Protein AF-A0A947BCZ1-F1 (afdb_monomer)

Structure (mmCIF, N/CA/C/O backbone):
data_AF-A0A947BCZ1-F1
#
_entry.id   AF-A0A947BCZ1-F1
#
loop_
_atom_site.group_PDB
_atom_site.id
_atom_site.type_symbol
_atom_site.label_atom_id
_atom_site.label_alt_id
_atom_site.label_comp_id
_atom_site.label_asym_id
_atom_site.label_entity_id
_atom_site.label_seq_id
_atom_site.pdbx_PDB_ins_code
_atom_site.Cartn_x
_atom_site.Cartn_y
_atom_site.Cartn_z
_atom_site.occupancy
_atom_site.B_iso_or_equiv
_atom_site.auth_seq_id
_atom_site.auth_comp_id
_atom_site.auth_asym_id
_atom_site.auth_atom_id
_atom_site.pdbx_PDB_model_num
ATOM 1 N N . MET A 1 1 ? -3.509 1.321 41.616 1.00 44.94 1 MET A N 1
ATOM 2 C CA . MET A 1 1 ? -4.183 0.744 40.435 1.00 44.94 1 MET A CA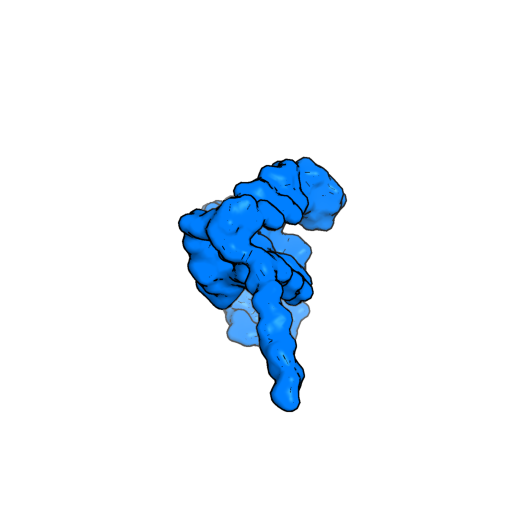 1
ATOM 3 C C . MET A 1 1 ? -4.415 1.873 39.448 1.00 44.94 1 MET A C 1
ATOM 5 O O . MET A 1 1 ? -5.258 2.720 39.705 1.00 44.94 1 MET A O 1
ATOM 9 N N . THR A 1 2 ? -3.613 1.970 38.391 1.00 52.44 2 THR A N 1
ATOM 10 C CA . THR A 1 2 ? -3.876 2.901 37.288 1.00 52.44 2 THR A CA 1
ATOM 11 C C . THR A 1 2 ? -5.084 2.369 36.523 1.00 52.44 2 THR A C 1
ATOM 13 O O . THR A 1 2 ? -5.023 1.290 35.940 1.00 52.44 2 THR A O 1
ATOM 16 N N . GLY A 1 3 ? -6.216 3.068 36.603 1.00 59.78 3 GLY A N 1
ATOM 17 C CA . GLY A 1 3 ? -7.387 2.732 35.798 1.00 59.78 3 GLY A CA 1
ATOM 18 C C . GLY A 1 3 ? -7.007 2.832 34.325 1.00 59.78 3 GLY A C 1
ATOM 19 O O . GLY A 1 3 ? -6.559 3.888 33.884 1.00 59.78 3 GLY A O 1
ATOM 20 N N . LEU A 1 4 ? -7.123 1.730 33.586 1.00 69.44 4 LEU A N 1
ATOM 21 C CA . LEU A 1 4 ? -6.911 1.736 32.143 1.00 69.44 4 LEU A CA 1
ATOM 22 C C . LEU A 1 4 ? -7.946 2.671 31.515 1.00 69.44 4 LEU A C 1
ATOM 24 O O . LEU A 1 4 ? -9.150 2.421 31.580 1.00 69.44 4 LEU A O 1
ATOM 28 N N . THR A 1 5 ? -7.477 3.772 30.939 1.00 81.12 5 THR A N 1
ATOM 29 C CA . THR A 1 5 ? -8.309 4.693 30.171 1.00 81.12 5 THR A CA 1
ATOM 30 C C . THR A 1 5 ? -8.820 3.967 28.932 1.00 81.12 5 THR A C 1
ATOM 32 O O . THR A 1 5 ? -8.036 3.407 28.166 1.00 81.12 5 THR A O 1
ATOM 35 N N . HIS A 1 6 ? -10.136 3.970 28.726 1.00 88.75 6 HIS A N 1
ATOM 36 C CA . HIS A 1 6 ? -10.744 3.344 27.558 1.00 88.75 6 HIS A CA 1
ATOM 37 C C . HIS A 1 6 ? -10.295 4.043 26.268 1.00 88.75 6 HIS A C 1
ATOM 39 O O . HIS A 1 6 ? -10.547 5.237 26.068 1.00 88.75 6 HIS A O 1
ATOM 45 N N . LEU A 1 7 ? -9.637 3.297 25.383 1.00 91.75 7 LEU A N 1
ATOM 46 C CA . LEU A 1 7 ? -9.163 3.805 24.104 1.00 91.75 7 LEU A CA 1
ATOM 47 C C . LEU A 1 7 ? -10.286 3.716 23.072 1.00 91.75 7 LEU A C 1
ATOM 49 O O . LEU A 1 7 ? -10.528 2.656 22.516 1.00 91.75 7 LEU A O 1
ATOM 53 N N . SER A 1 8 ? -10.958 4.836 22.800 1.00 94.94 8 SER A N 1
ATOM 54 C CA . SER A 1 8 ? -12.083 4.838 21.847 1.00 94.94 8 SER A CA 1
ATOM 55 C C . SER A 1 8 ? -11.684 4.966 20.376 1.00 94.94 8 SER A C 1
ATOM 57 O O . SER A 1 8 ? -12.462 4.673 19.466 1.00 94.94 8 SER A O 1
ATOM 59 N N . ARG A 1 9 ? -10.464 5.447 20.133 1.00 96.00 9 ARG A N 1
ATOM 60 C CA . ARG A 1 9 ? -9.853 5.544 18.811 1.00 96.00 9 ARG A CA 1
ATOM 61 C C . ARG A 1 9 ? -8.341 5.600 18.952 1.00 96.00 9 ARG A C 1
ATOM 63 O O . ARG A 1 9 ? -7.838 6.405 19.733 1.00 96.00 9 ARG A O 1
ATOM 70 N N . ALA A 1 10 ? -7.635 4.842 18.126 1.00 96.69 10 ALA A N 1
ATOM 71 C CA . ALA A 1 10 ? -6.206 5.009 17.905 1.00 96.69 10 ALA A CA 1
ATOM 72 C C . ALA A 1 10 ? -5.832 4.658 16.470 1.00 96.69 10 ALA A C 1
ATOM 74 O O . ALA A 1 10 ? -6.468 3.818 15.843 1.00 96.69 10 ALA A O 1
ATOM 75 N N . ALA A 1 11 ? -4.784 5.304 15.974 1.00 96.69 11 ALA A N 1
ATOM 76 C CA . ALA A 1 11 ? -4.147 4.950 14.721 1.00 96.69 11 ALA A CA 1
ATOM 77 C C . ALA A 1 11 ? -2.633 4.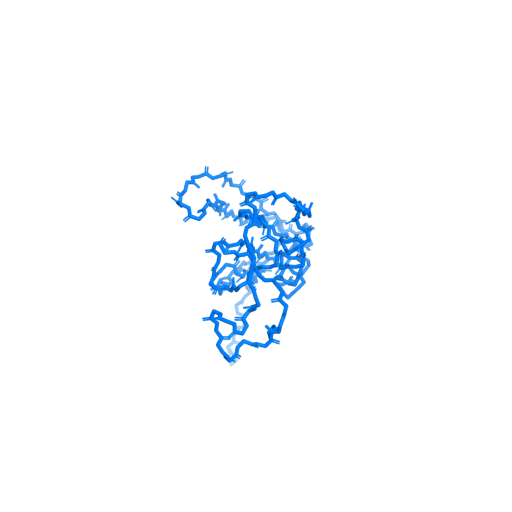995 14.926 1.00 96.69 11 ALA A C 1
ATOM 79 O O . ALA A 1 11 ? -2.121 5.941 15.526 1.00 96.69 11 ALA A O 1
ATOM 80 N N . VAL A 1 12 ? -1.933 3.982 14.432 1.00 97.06 12 VAL A N 1
ATOM 81 C CA . VAL A 1 12 ? -0.470 3.927 14.416 1.00 97.06 12 VAL A CA 1
ATOM 82 C C . VAL A 1 12 ? -0.053 3.827 12.964 1.00 97.06 12 VAL A C 1
ATOM 84 O O . VAL A 1 12 ? -0.461 2.883 12.302 1.00 97.06 12 VAL A O 1
ATOM 87 N N . ASN A 1 13 ? 0.714 4.800 12.473 1.00 94.75 13 ASN A N 1
ATOM 88 C CA . ASN A 1 13 ? 1.201 4.838 11.096 1.00 94.75 13 ASN A CA 1
ATOM 89 C C . ASN A 1 13 ? 2.697 4.513 11.067 1.00 94.75 13 ASN A C 1
ATOM 91 O O . ASN A 1 13 ? 3.499 5.248 11.645 1.00 94.75 13 ASN A O 1
ATOM 95 N N . ASN A 1 14 ? 3.049 3.439 10.370 1.00 92.56 14 ASN A N 1
ATOM 96 C CA . ASN A 1 14 ? 4.409 3.043 10.058 1.00 92.56 14 ASN A CA 1
ATOM 97 C C . ASN A 1 14 ? 4.665 3.210 8.553 1.00 92.56 14 ASN A C 1
ATOM 99 O O . ASN A 1 14 ? 4.583 2.258 7.790 1.00 92.56 14 ASN A O 1
ATOM 103 N N . GLY A 1 15 ? 4.938 4.438 8.110 1.00 85.81 15 GLY A N 1
ATOM 104 C CA . GLY A 1 15 ? 5.377 4.692 6.732 1.00 85.81 15 GLY A CA 1
ATOM 105 C C . GLY A 1 15 ? 4.347 4.402 5.632 1.00 85.81 15 GLY A C 1
ATOM 106 O O . GLY A 1 15 ? 4.747 4.246 4.485 1.00 85.81 15 GLY A O 1
ATOM 107 N N . GLY A 1 16 ? 3.051 4.362 5.954 1.00 83.81 16 GLY A N 1
ATOM 108 C CA . GLY A 1 16 ? 1.982 3.998 5.013 1.00 83.81 16 GLY A CA 1
ATOM 109 C C . GLY A 1 16 ? 1.141 2.813 5.483 1.00 83.81 16 GLY A C 1
ATOM 110 O O . GLY A 1 16 ? -0.024 2.715 5.092 1.00 83.81 16 GLY A O 1
ATOM 111 N N . ASP A 1 17 ? 1.684 2.001 6.393 1.00 93.81 17 ASP A N 1
ATOM 112 C CA . ASP A 1 17 ? 0.976 0.898 7.039 1.00 93.81 17 ASP A CA 1
ATOM 113 C C . ASP A 1 17 ? 0.365 1.380 8.350 1.00 93.81 17 ASP A C 1
ATOM 115 O O . ASP A 1 17 ? 1.051 1.809 9.279 1.00 93.81 17 ASP A O 1
ATOM 119 N N . ILE A 1 18 ? -0.957 1.351 8.421 1.00 97.31 18 ILE A N 1
ATOM 120 C CA . ILE A 1 18 ? -1.741 1.928 9.501 1.00 97.31 18 ILE A CA 1
ATOM 121 C C . ILE A 1 18 ? -2.490 0.817 10.226 1.00 97.31 18 ILE A C 1
ATOM 123 O O . ILE A 1 18 ? -3.390 0.194 9.666 1.00 97.31 18 ILE A O 1
ATOM 127 N N . ALA A 1 19 ? -2.178 0.623 11.506 1.00 98.12 19 ALA A N 1
ATOM 128 C CA . ALA A 1 19 ? -3.041 -0.117 12.421 1.00 98.12 19 ALA A CA 1
ATOM 129 C C . ALA A 1 19 ? -4.115 0.821 12.977 1.00 98.12 19 ALA A C 1
ATOM 131 O O . ALA A 1 19 ? -3.802 1.928 13.425 1.00 98.12 19 ALA A O 1
ATOM 132 N N . LEU A 1 20 ? -5.374 0.384 12.953 1.00 97.81 20 LEU A N 1
ATOM 133 C CA . LEU A 1 20 ? -6.530 1.204 13.301 1.00 97.81 20 LEU A CA 1
ATOM 134 C C . LEU A 1 20 ? -7.382 0.524 14.375 1.00 97.81 20 LEU A C 1
ATOM 136 O O . LEU A 1 20 ? -7.844 -0.599 14.203 1.00 97.81 20 LEU A O 1
ATOM 140 N N . HIS A 1 21 ? -7.639 1.245 15.463 1.00 97.25 21 HIS A N 1
ATOM 141 C CA . HIS A 1 21 ? -8.640 0.896 16.468 1.00 97.25 21 HIS A CA 1
ATOM 142 C C . HIS A 1 21 ? -9.745 1.951 16.456 1.00 97.25 21 HIS A C 1
ATOM 144 O O . HIS A 1 21 ? -9.468 3.143 16.625 1.00 97.25 21 HIS A O 1
ATOM 150 N N . LEU A 1 22 ? -10.993 1.526 16.257 1.00 97.38 22 LEU A N 1
ATOM 151 C CA . LEU A 1 22 ? -12.174 2.388 16.255 1.00 97.38 22 LEU A CA 1
ATOM 152 C C . LEU A 1 22 ? -13.342 1.700 16.954 1.00 97.38 22 LEU A C 1
ATOM 154 O O . LEU A 1 22 ? -13.871 0.710 16.446 1.00 97.38 22 LEU A O 1
ATOM 158 N N . ASP A 1 23 ? -13.813 2.289 18.051 1.00 96.69 23 ASP A N 1
ATOM 159 C CA . ASP A 1 23 ? -15.101 1.905 18.627 1.00 96.69 23 ASP A CA 1
ATOM 160 C C . ASP A 1 23 ? -16.245 2.129 17.625 1.00 96.69 23 ASP A C 1
ATOM 162 O O . ASP A 1 23 ? -16.169 3.049 16.796 1.00 96.69 23 ASP A O 1
ATOM 166 N N . PRO A 1 24 ? -17.354 1.374 17.736 1.00 95.25 24 PRO A N 1
ATOM 167 C CA . PRO A 1 24 ? -18.549 1.586 16.927 1.00 95.25 24 PRO A CA 1
ATOM 168 C C . PRO A 1 24 ? -18.968 3.062 16.837 1.00 95.25 24 PRO A C 1
ATOM 170 O O . PRO A 1 24 ? -19.068 3.769 17.841 1.00 95.25 24 PRO A O 1
ATOM 173 N N . GLY A 1 25 ? -19.191 3.549 15.613 1.00 94.50 25 GLY A N 1
ATOM 174 C CA . GLY A 1 25 ? -19.612 4.931 15.346 1.00 94.50 25 GLY A CA 1
ATOM 175 C C . GLY A 1 25 ? -18.504 5.995 15.414 1.00 94.50 25 GLY A C 1
ATOM 176 O O . GLY A 1 25 ? -18.732 7.136 14.997 1.00 94.50 25 GLY A O 1
ATOM 177 N N . ARG A 1 26 ? -17.289 5.662 15.876 1.00 97.56 26 ARG A N 1
ATOM 178 C CA . ARG A 1 26 ? -16.126 6.554 15.746 1.00 97.56 26 ARG A CA 1
ATOM 179 C C . ARG A 1 26 ? -15.644 6.587 14.307 1.00 97.56 26 ARG A C 1
ATOM 181 O O . ARG A 1 26 ? -15.763 5.610 13.582 1.00 97.56 26 ARG A O 1
ATOM 188 N N . ARG A 1 27 ? -15.097 7.729 13.893 1.00 97.56 27 ARG A N 1
ATOM 189 C CA . ARG A 1 27 ? -14.660 7.961 12.515 1.00 97.56 27 ARG A CA 1
ATOM 190 C C . ARG A 1 27 ? -13.158 8.179 12.442 1.00 97.56 27 ARG A C 1
ATOM 192 O O . ARG A 1 27 ? -12.583 8.832 13.319 1.00 97.56 27 ARG A O 1
ATOM 199 N N . PHE A 1 28 ? -12.565 7.688 11.366 1.00 97.19 28 PHE A N 1
ATOM 200 C CA . PHE A 1 28 ? -11.207 7.989 10.943 1.00 97.19 28 PHE A CA 1
ATOM 201 C C . PHE A 1 28 ? -11.235 8.404 9.475 1.00 97.19 28 PHE A C 1
ATOM 203 O O . PHE A 1 28 ? -11.869 7.746 8.655 1.00 97.19 28 PHE A O 1
ATOM 210 N N . ARG A 1 29 ? -10.578 9.518 9.152 1.00 96.56 29 ARG A N 1
ATOM 211 C CA . ARG A 1 29 ? -10.428 9.996 7.778 1.00 96.56 29 ARG A CA 1
ATOM 212 C C . ARG A 1 29 ? -8.959 9.976 7.412 1.00 96.56 29 ARG A C 1
ATOM 214 O O . ARG A 1 29 ? -8.147 10.509 8.164 1.00 96.56 29 ARG A O 1
ATOM 221 N N . LEU A 1 30 ? -8.652 9.424 6.247 1.00 94.00 30 LEU A N 1
ATOM 222 C CA . LEU A 1 30 ? -7.314 9.444 5.672 1.00 94.00 30 LEU A CA 1
ATOM 223 C C . LEU A 1 30 ? -7.336 10.038 4.268 1.00 94.00 30 LEU A C 1
ATOM 225 O O . LEU A 1 30 ? -8.324 9.922 3.540 1.00 94.00 30 LEU A O 1
ATOM 229 N N . ALA A 1 31 ? -6.235 10.689 3.913 1.00 92.88 31 ALA A N 1
ATOM 230 C CA . ALA A 1 31 ? -5.979 11.141 2.559 1.00 92.88 31 ALA A CA 1
ATOM 231 C C . ALA A 1 31 ? -5.276 10.055 1.759 1.00 92.88 31 ALA A C 1
ATOM 233 O O . ALA A 1 31 ? -4.362 9.408 2.263 1.00 92.88 31 ALA A O 1
ATOM 234 N N . MET A 1 32 ? -5.705 9.895 0.512 1.00 91.06 32 MET A N 1
ATOM 235 C CA . MET A 1 32 ? -4.935 9.204 -0.506 1.00 91.06 32 MET A CA 1
ATOM 236 C C . MET A 1 32 ? -4.190 10.265 -1.304 1.00 91.06 32 MET A C 1
ATOM 238 O O . MET A 1 32 ? -4.786 11.252 -1.742 1.00 91.06 32 MET A O 1
ATOM 242 N N . ALA A 1 33 ? -2.893 10.061 -1.481 1.00 88.75 33 ALA A N 1
ATOM 243 C CA . ALA A 1 33 ? -2.056 10.912 -2.304 1.00 88.75 33 ALA A CA 1
ATOM 244 C C . ALA A 1 33 ? -1.270 10.043 -3.284 1.00 88.75 33 ALA A C 1
ATOM 246 O O . ALA A 1 33 ? -0.943 8.894 -2.981 1.00 88.75 33 ALA A O 1
ATOM 247 N N . SER A 1 34 ? -0.982 10.582 -4.465 1.00 88.06 34 SER A N 1
ATOM 248 C CA . SER A 1 34 ? -0.040 9.933 -5.374 1.00 88.06 34 SER A CA 1
ATOM 249 C C . SER A 1 34 ? 1.383 10.045 -4.827 1.00 88.06 34 SER A C 1
ATOM 251 O O . SER A 1 34 ? 1.662 10.853 -3.940 1.00 88.06 34 SER A O 1
ATOM 253 N N . HIS A 1 35 ? 2.316 9.305 -5.424 1.00 84.31 35 HIS A N 1
ATOM 254 C CA . HIS A 1 35 ? 3.744 9.491 -5.157 1.00 84.31 35 HIS A CA 1
ATOM 255 C C . HIS A 1 35 ? 4.219 10.943 -5.391 1.00 84.31 35 HIS A C 1
ATOM 257 O O . HIS A 1 35 ? 5.124 11.418 -4.713 1.00 84.31 35 HIS A O 1
ATOM 263 N N . ALA A 1 36 ? 3.578 11.684 -6.302 1.00 87.12 36 ALA A N 1
ATOM 264 C CA . ALA A 1 36 ? 3.861 13.100 -6.547 1.00 87.12 36 ALA A CA 1
ATOM 265 C C . ALA A 1 36 ? 3.149 14.049 -5.557 1.00 87.12 36 ALA A C 1
ATOM 267 O O . ALA A 1 36 ? 3.067 15.250 -5.807 1.00 87.12 36 ALA A O 1
ATOM 268 N N . ASN A 1 37 ? 2.603 13.524 -4.454 1.00 85.00 37 ASN A N 1
ATOM 269 C CA . ASN A 1 37 ? 1.791 14.244 -3.468 1.00 85.00 37 ASN A CA 1
ATOM 270 C C . ASN A 1 37 ? 0.539 14.928 -4.049 1.00 85.00 37 ASN A C 1
ATOM 272 O O . ASN A 1 37 ? -0.001 15.853 -3.439 1.00 85.00 37 ASN A O 1
ATOM 276 N N . SER A 1 38 ? 0.049 14.482 -5.211 1.00 89.56 38 SER A N 1
ATOM 277 C CA . SER A 1 38 ? -1.230 14.967 -5.736 1.00 89.56 38 SER A CA 1
ATOM 278 C C . SER A 1 38 ? -2.388 14.368 -4.943 1.00 89.56 38 SER A C 1
ATOM 280 O O . SER A 1 38 ? -2.348 13.195 -4.571 1.00 89.56 38 SER A O 1
AT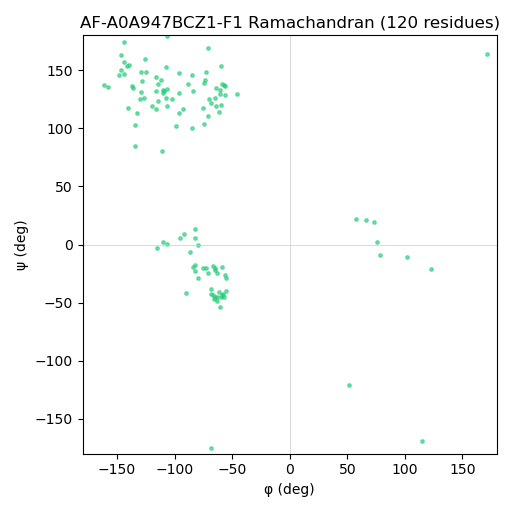OM 282 N N . ASP A 1 39 ? -3.427 15.164 -4.698 1.00 92.94 39 ASP A N 1
ATOM 283 C CA . ASP A 1 39 ? -4.615 14.709 -3.976 1.00 92.94 39 ASP A CA 1
ATOM 284 C C . ASP A 1 39 ? -5.403 13.688 -4.815 1.00 92.94 39 ASP A C 1
ATOM 286 O O . ASP A 1 39 ? -5.819 13.992 -5.933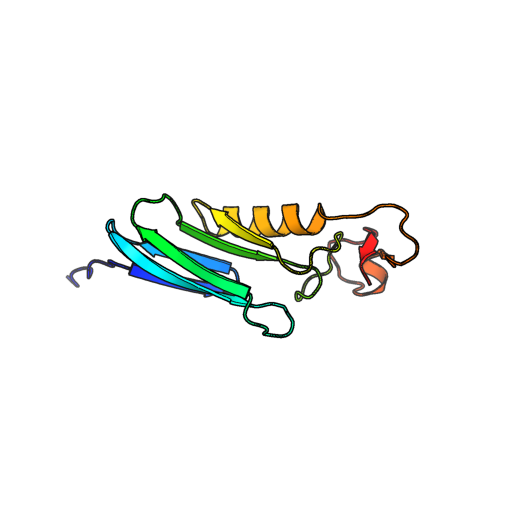 1.00 92.94 39 ASP A O 1
ATOM 290 N N . LEU A 1 40 ? -5.603 12.482 -4.276 1.00 92.06 40 LEU A N 1
ATOM 291 C CA . LEU A 1 40 ? -6.415 11.421 -4.884 1.00 92.06 40 LEU A CA 1
ATOM 292 C C . LEU A 1 40 ? -7.759 11.224 -4.163 1.00 92.06 40 LEU A C 1
ATOM 294 O O . LEU A 1 40 ? -8.547 10.359 -4.541 1.00 92.06 40 LEU A O 1
ATOM 298 N N . GLY A 1 41 ? -8.036 12.013 -3.124 1.00 94.12 41 GLY A N 1
ATOM 299 C CA . GLY A 1 41 ? -9.281 11.987 -2.368 1.00 94.12 41 GLY A CA 1
ATOM 300 C C . GLY A 1 41 ? -9.125 11.538 -0.917 1.00 94.12 41 GLY A C 1
ATOM 301 O O . GLY A 1 41 ? -8.035 11.477 -0.339 1.00 94.12 41 GLY A O 1
ATOM 302 N N . ARG A 1 42 ? -10.265 11.283 -0.270 1.00 95.50 42 ARG A N 1
ATOM 303 C CA . ARG A 1 42 ? -10.346 10.926 1.151 1.00 95.50 42 ARG A CA 1
ATOM 304 C C . ARG A 1 42 ? -11.167 9.656 1.319 1.00 95.50 42 ARG A C 1
ATOM 306 O O . ARG A 1 42 ? -12.206 9.512 0.683 1.00 95.50 42 ARG A O 1
ATOM 313 N N . ILE A 1 43 ? -10.734 8.791 2.227 1.00 94.38 43 ILE A N 1
ATOM 314 C CA . ILE A 1 43 ? -11.523 7.652 2.701 1.00 94.38 43 ILE A CA 1
ATOM 315 C C . ILE A 1 43 ? -11.991 7.975 4.121 1.00 94.38 43 ILE A C 1
ATOM 317 O O . ILE A 1 43 ? -11.202 8.435 4.949 1.00 94.38 43 ILE A O 1
ATOM 321 N N . GLU A 1 44 ? -13.273 7.744 4.404 1.00 97.38 44 GLU A N 1
ATOM 322 C CA . GLU A 1 44 ? -13.817 7.745 5.763 1.00 97.38 44 GLU A CA 1
ATOM 323 C C . GLU A 1 44 ? -14.127 6.308 6.181 1.00 97.38 44 GLU A C 1
ATOM 325 O O . GLU A 1 44 ? -14.865 5.604 5.498 1.00 97.38 44 GLU A O 1
ATOM 330 N N . ILE A 1 45 ? -13.576 5.905 7.323 1.00 97.50 45 ILE A N 1
ATOM 331 C CA . ILE A 1 45 ? -13.852 4.629 7.977 1.00 97.50 45 ILE A CA 1
ATOM 332 C C . ILE A 1 45 ? -14.638 4.918 9.248 1.00 97.50 45 ILE A C 1
ATOM 334 O O . ILE A 1 45 ? -14.271 5.788 10.045 1.00 97.50 45 ILE A O 1
ATOM 338 N N . VAL A 1 46 ? -15.713 4.165 9.440 1.00 97.81 46 VAL A N 1
ATOM 339 C CA . VAL A 1 46 ? -16.557 4.191 10.629 1.00 97.81 46 VAL A CA 1
ATOM 340 C C . VAL A 1 46 ? -16.346 2.892 11.406 1.00 97.81 46 VAL A C 1
ATOM 342 O O . VAL A 1 46 ? -16.383 1.798 10.844 1.00 97.81 46 VAL A O 1
ATOM 345 N N . GLY A 1 47 ? -16.130 2.998 12.716 1.00 97.56 47 GLY A N 1
ATOM 346 C CA . GLY A 1 47 ? -15.998 1.842 13.594 1.00 97.56 47 GLY A CA 1
ATOM 347 C C . GLY A 1 47 ? -17.233 0.947 13.509 1.00 97.56 47 GLY A C 1
ATOM 348 O O . GLY A 1 47 ? -18.365 1.436 13.467 1.00 97.56 47 GLY A O 1
ATOM 349 N N . GLY A 1 48 ? -16.999 -0.364 13.458 1.00 96.00 48 GLY A N 1
ATOM 350 C CA . GLY A 1 48 ? -18.010 -1.379 13.144 1.00 96.00 48 GLY A CA 1
ATOM 351 C C . GLY A 1 48 ? -17.946 -1.918 11.708 1.00 96.00 48 GLY A C 1
ATOM 352 O O . GLY A 1 48 ? -18.553 -2.944 11.435 1.00 96.00 48 GLY A O 1
ATOM 353 N N . GLN A 1 49 ? -17.167 -1.304 10.808 1.00 96.88 49 GLN A N 1
ATOM 354 C CA . GLN A 1 49 ? -16.971 -1.794 9.429 1.00 96.88 49 GLN A CA 1
ATOM 355 C C . GLN A 1 49 ? -15.961 -2.951 9.297 1.00 96.88 49 GLN A C 1
ATOM 357 O O . GLN A 1 49 ? -15.707 -3.415 8.191 1.00 96.88 49 GLN A O 1
ATOM 362 N N . GLY A 1 50 ? -15.359 -3.408 10.400 1.00 96.50 50 GLY A N 1
ATOM 363 C CA . GLY A 1 50 ? -14.381 -4.503 10.379 1.00 96.50 50 GLY A CA 1
ATOM 364 C C . GLY A 1 50 ? -13.014 -4.130 9.793 1.00 96.50 50 GLY A C 1
ATOM 365 O O . GLY A 1 50 ? -12.264 -5.021 9.410 1.00 96.50 50 GLY A O 1
ATOM 366 N N . VAL A 1 51 ? -12.680 -2.837 9.719 1.00 98.00 51 VAL A N 1
ATOM 367 C CA . VAL A 1 51 ? -11.367 -2.355 9.264 1.00 98.00 51 VAL A CA 1
ATOM 368 C C . VAL A 1 51 ? -10.467 -2.090 10.468 1.00 98.00 51 VAL A C 1
ATOM 370 O O . VAL A 1 51 ? -10.722 -1.168 11.242 1.00 98.00 51 VAL A O 1
ATOM 373 N N . GLY A 1 52 ? -9.413 -2.891 10.603 1.00 97.81 52 GLY A N 1
ATOM 374 C CA . GLY A 1 52 ? -8.364 -2.736 11.619 1.00 97.81 52 GLY A CA 1
ATOM 375 C C . GLY A 1 52 ? -6.987 -2.412 11.035 1.00 97.81 52 GLY A C 1
ATOM 376 O O . GLY A 1 52 ? -6.026 -2.208 11.776 1.00 97.81 52 GLY A O 1
ATOM 377 N N . GLY A 1 53 ? -6.875 -2.370 9.706 1.00 98.06 53 GLY A N 1
ATOM 378 C CA . GLY A 1 53 ? -5.634 -2.104 8.998 1.00 98.06 53 GLY A CA 1
ATOM 379 C C . GLY A 1 53 ? -5.845 -1.386 7.678 1.00 98.06 53 GLY A C 1
ATOM 380 O O . GLY A 1 53 ? -6.831 -1.635 6.983 1.00 98.06 53 GLY A O 1
ATOM 381 N N . ILE A 1 54 ? -4.897 -0.524 7.331 1.00 98.00 54 ILE A N 1
ATOM 382 C CA . ILE A 1 54 ? -4.814 0.144 6.034 1.00 98.00 54 ILE A CA 1
ATOM 383 C C . ILE A 1 54 ? -3.358 0.102 5.593 1.00 98.00 54 ILE A C 1
ATOM 385 O O . ILE A 1 54 ? -2.493 0.382 6.409 1.00 98.00 54 ILE A O 1
ATOM 389 N N . ALA A 1 55 ? -3.076 -0.210 4.339 1.00 96.62 55 ALA A N 1
ATOM 390 C CA . ALA A 1 55 ? -1.721 -0.141 3.801 1.00 96.62 55 ALA A CA 1
ATOM 391 C C . ALA A 1 55 ? -1.751 0.377 2.373 1.00 96.62 55 ALA A C 1
ATOM 393 O O . ALA A 1 55 ? -2.762 0.225 1.681 1.00 96.62 55 ALA A O 1
ATOM 394 N N . THR A 1 56 ? -0.659 1.001 1.938 1.00 94.44 56 THR A N 1
ATOM 395 C CA . THR A 1 56 ? -0.513 1.488 0.564 1.00 94.44 56 THR A CA 1
ATOM 396 C C . THR A 1 56 ? 0.805 1.014 -0.026 1.00 94.44 56 THR A C 1
ATOM 398 O O . THR A 1 56 ? 1.859 1.276 0.539 1.00 94.44 56 THR A O 1
ATOM 401 N N . SER A 1 57 ? 0.741 0.353 -1.181 1.00 93.75 57 SER A N 1
ATOM 402 C CA . SER A 1 57 ? 1.905 -0.139 -1.924 1.00 93.75 57 SER A CA 1
ATOM 403 C C . SER A 1 57 ? 1.883 0.375 -3.365 1.00 93.75 57 SER A C 1
ATOM 405 O O . SER A 1 57 ? 0.841 0.792 -3.866 1.00 93.75 57 SER A O 1
ATOM 407 N N . GLY A 1 58 ? 3.024 0.379 -4.044 1.00 92.38 58 GLY A N 1
ATOM 408 C CA . GLY A 1 58 ? 3.149 0.871 -5.416 1.00 92.38 58 GLY A CA 1
ATOM 409 C C . GLY A 1 58 ? 4.604 0.947 -5.862 1.00 92.38 58 GLY A C 1
ATOM 410 O O . GLY A 1 58 ? 5.516 0.929 -5.033 1.00 92.38 58 GLY A O 1
ATOM 411 N N . ARG A 1 59 ? 4.833 1.057 -7.175 1.00 90.81 59 ARG A N 1
ATOM 412 C CA . ARG A 1 59 ? 6.181 0.975 -7.763 1.00 90.81 59 ARG A CA 1
ATOM 413 C C . ARG A 1 59 ? 7.127 2.106 -7.355 1.00 90.81 59 ARG A C 1
ATOM 415 O O . ARG A 1 59 ? 8.334 1.954 -7.452 1.00 90.81 59 ARG A O 1
ATOM 422 N N . HIS A 1 60 ? 6.581 3.240 -6.919 1.00 86.44 60 HIS A N 1
ATOM 423 C CA . HIS A 1 60 ? 7.364 4.396 -6.475 1.00 86.44 60 HIS A CA 1
ATOM 424 C C . HIS A 1 60 ? 7.653 4.385 -4.965 1.00 86.44 60 HIS A C 1
ATOM 426 O O . HIS A 1 60 ? 8.089 5.390 -4.404 1.00 86.44 60 HIS A O 1
ATOM 432 N N . GLY A 1 61 ? 7.337 3.284 -4.280 1.00 81.81 61 GLY A N 1
ATOM 433 C CA . GLY A 1 61 ? 7.707 3.089 -2.887 1.00 81.81 61 GLY A CA 1
ATOM 434 C C . GLY A 1 61 ? 9.217 2.915 -2.706 1.00 81.81 61 GLY A C 1
ATOM 435 O O . GLY A 1 61 ? 10.009 3.008 -3.639 1.00 81.81 61 GLY A O 1
ATOM 436 N N . ARG A 1 62 ? 9.623 2.636 -1.466 1.00 81.62 62 ARG A N 1
ATOM 437 C CA . ARG A 1 62 ? 11.031 2.355 -1.135 1.00 81.62 62 ARG A CA 1
ATOM 438 C C . ARG A 1 62 ? 11.493 0.965 -1.577 1.00 81.62 62 ARG A C 1
ATOM 440 O O . ARG A 1 62 ? 12.693 0.737 -1.662 1.00 81.62 62 ARG A O 1
ATOM 447 N N . SER A 1 63 ? 10.554 0.054 -1.805 1.00 86.25 63 SER A N 1
ATOM 448 C CA . SER A 1 63 ? 10.830 -1.338 -2.152 1.00 86.25 63 SER A CA 1
ATOM 449 C C . SER A 1 63 ? 10.793 -1.544 -3.661 1.00 86.25 63 SER A C 1
ATOM 451 O O . SER A 1 63 ? 10.001 -0.918 -4.364 1.00 86.25 63 SER A O 1
ATOM 453 N N . LEU A 1 64 ? 11.612 -2.475 -4.147 1.00 93.00 64 LEU A N 1
ATOM 454 C CA . LEU A 1 64 ? 11.580 -2.901 -5.541 1.00 93.00 64 LEU A CA 1
ATOM 455 C C . LEU A 1 64 ? 10.234 -3.573 -5.855 1.00 93.00 64 LEU A C 1
ATOM 457 O O . LEU A 1 64 ? 9.761 -4.415 -5.089 1.00 93.00 64 LEU A O 1
ATOM 461 N N . SER A 1 65 ? 9.620 -3.215 -6.984 1.00 93.50 65 SER A N 1
ATOM 462 C CA . SER A 1 65 ? 8.314 -3.748 -7.383 1.00 93.50 65 SER A CA 1
ATOM 463 C C . SER A 1 65 ? 8.415 -4.643 -8.610 1.00 93.50 65 SER A C 1
ATOM 465 O O . SER A 1 65 ? 9.151 -4.366 -9.553 1.00 93.50 65 SER A O 1
ATOM 467 N N . LEU A 1 66 ? 7.637 -5.722 -8.607 1.00 95.69 66 LEU A N 1
ATOM 468 C CA . LEU A 1 66 ? 7.452 -6.601 -9.760 1.00 95.69 66 LEU A CA 1
ATOM 469 C C . LEU A 1 66 ? 6.397 -6.045 -10.731 1.00 95.69 66 LEU A C 1
ATOM 471 O O . LEU A 1 66 ? 6.405 -6.406 -11.907 1.00 95.69 66 LEU A O 1
ATOM 475 N N . GLY A 1 67 ? 5.494 -5.189 -10.249 1.00 96.25 67 GLY A N 1
ATOM 476 C CA . GLY A 1 67 ? 4.371 -4.643 -11.008 1.00 96.25 67 GLY A CA 1
ATOM 477 C C . GLY A 1 67 ? 4.557 -3.176 -11.387 1.00 96.25 67 GLY A C 1
ATOM 478 O O . GLY A 1 67 ? 5.550 -2.534 -11.051 1.00 96.25 67 GLY A O 1
ATOM 479 N N . ILE A 1 68 ? 3.566 -2.635 -12.092 1.00 96.38 68 ILE A N 1
ATOM 480 C CA . ILE A 1 68 ? 3.561 -1.254 -12.593 1.00 96.38 68 ILE A CA 1
ATOM 481 C C . ILE A 1 68 ? 2.558 -0.342 -11.884 1.00 96.38 68 ILE A C 1
ATOM 483 O O . ILE A 1 68 ? 2.448 0.828 -12.258 1.00 96.38 68 ILE A O 1
ATOM 487 N N . ALA A 1 69 ? 1.829 -0.845 -10.881 1.00 95.38 69 ALA A N 1
ATOM 488 C CA . ALA A 1 69 ? 0.852 -0.045 -10.147 1.00 95.38 69 ALA A CA 1
ATOM 489 C C . ALA A 1 69 ? 1.489 1.215 -9.544 1.00 95.38 69 ALA A C 1
ATOM 491 O O . ALA A 1 69 ? 2.474 1.138 -8.807 1.00 95.38 69 ALA A O 1
ATOM 492 N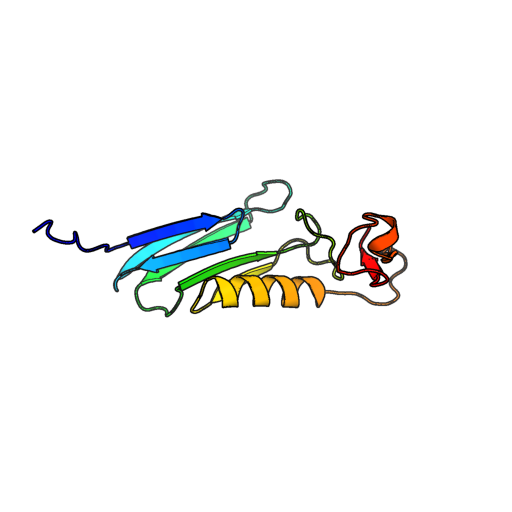 N . ASP A 1 70 ? 0.883 2.374 -9.806 1.00 92.62 70 ASP A N 1
ATOM 493 C CA . ASP A 1 70 ? 1.315 3.638 -9.203 1.00 92.62 70 ASP A CA 1
ATOM 494 C C . ASP A 1 70 ? 1.030 3.669 -7.698 1.00 92.62 70 ASP A C 1
ATOM 496 O O . ASP A 1 70 ? 1.868 4.131 -6.923 1.00 92.62 70 ASP A O 1
ATOM 500 N N . SER A 1 71 ? -0.153 3.193 -7.300 1.00 91.94 71 SER A N 1
ATOM 501 C CA . SER A 1 71 ? -0.604 3.122 -5.912 1.00 91.94 71 SER A CA 1
ATOM 502 C C . SER A 1 71 ? -1.762 2.132 -5.765 1.00 91.94 71 SER A C 1
ATOM 504 O O . SER A 1 71 ? -2.689 2.119 -6.576 1.00 91.94 71 SER A O 1
ATOM 506 N N . VAL A 1 72 ? -1.718 1.319 -4.715 1.00 94.38 72 VAL A N 1
ATOM 507 C CA . VAL A 1 72 ? -2.763 0.393 -4.280 1.00 94.38 72 VAL A CA 1
ATOM 508 C C . VAL A 1 72 ? -2.953 0.588 -2.785 1.00 94.38 72 VAL A C 1
ATOM 510 O O . VAL A 1 72 ? -2.065 0.247 -2.009 1.00 94.38 72 VAL A O 1
ATOM 513 N N . THR A 1 73 ? -4.116 1.093 -2.374 1.00 95.25 73 THR A N 1
ATOM 514 C CA . THR A 1 73 ? -4.502 1.191 -0.961 1.00 95.25 73 THR A CA 1
ATOM 515 C C . THR A 1 73 ? -5.482 0.076 -0.611 1.00 95.25 73 THR A C 1
ATOM 517 O O . THR A 1 73 ? -6.532 -0.052 -1.240 1.00 95.25 73 THR A O 1
ATOM 520 N N . VAL A 1 74 ? -5.168 -0.712 0.416 1.00 97.31 74 VAL A N 1
ATOM 521 C CA . VAL A 1 74 ? -6.023 -1.798 0.912 1.00 97.31 74 VAL A CA 1
ATOM 522 C C . VAL A 1 74 ? -6.501 -1.484 2.321 1.00 97.31 74 VAL A C 1
ATOM 524 O O . VAL A 1 74 ? -5.725 -1.032 3.156 1.00 97.31 74 VAL A O 1
ATOM 527 N N . MET A 1 75 ? -7.775 -1.768 2.591 1.00 97.88 75 MET A N 1
ATOM 528 C CA . MET A 1 75 ? -8.357 -1.798 3.932 1.00 97.88 75 MET A CA 1
ATOM 529 C C . MET A 1 75 ? -8.687 -3.245 4.292 1.00 97.88 75 MET A C 1
ATOM 531 O O . MET A 1 75 ? -9.328 -3.941 3.505 1.00 97.88 75 MET A O 1
ATOM 535 N N . ALA A 1 76 ? -8.270 -3.699 5.472 1.00 98.31 76 ALA A N 1
ATOM 536 C CA . ALA A 1 76 ? -8.480 -5.074 5.920 1.00 98.31 76 ALA A CA 1
ATOM 537 C C . ALA A 1 76 ? -8.752 -5.153 7.428 1.00 98.31 76 ALA A C 1
ATOM 539 O O . ALA A 1 76 ? -8.642 -4.166 8.158 1.00 98.31 76 ALA A O 1
ATOM 540 N N . ALA A 1 77 ? -9.079 -6.354 7.912 1.00 98.19 77 ALA A N 1
ATOM 541 C CA . ALA A 1 77 ? -9.333 -6.605 9.331 1.00 98.19 77 ALA A CA 1
ATOM 542 C C . ALA A 1 77 ? -8.107 -6.361 10.228 1.00 98.19 77 ALA A C 1
ATOM 544 O O . ALA A 1 77 ? -8.263 -6.063 11.408 1.00 98.19 77 ALA A O 1
ATOM 545 N N . THR A 1 78 ? -6.891 -6.457 9.683 1.00 98.19 78 THR A N 1
ATOM 546 C CA . THR A 1 78 ? -5.638 -6.218 10.411 1.00 98.19 78 THR A CA 1
ATOM 547 C C . THR A 1 78 ? -4.641 -5.458 9.541 1.00 98.19 78 THR A C 1
ATOM 549 O O . THR A 1 78 ? -4.693 -5.546 8.313 1.00 98.19 78 THR A O 1
ATOM 552 N N . ALA A 1 79 ? -3.710 -4.730 10.170 1.00 97.69 79 ALA A N 1
ATOM 553 C CA . ALA A 1 79 ? -2.632 -4.029 9.462 1.00 97.69 79 ALA A CA 1
ATOM 554 C C . ALA A 1 79 ? -1.769 -4.991 8.633 1.00 97.69 79 ALA A C 1
ATOM 556 O O . ALA A 1 79 ? -1.515 -4.726 7.467 1.00 97.69 79 ALA A O 1
ATOM 557 N N . ALA A 1 80 ? -1.418 -6.150 9.200 1.00 97.56 80 ALA A N 1
ATOM 558 C CA . ALA A 1 80 ? -0.634 -7.169 8.504 1.00 97.56 80 ALA A CA 1
ATOM 559 C C . ALA A 1 80 ? -1.341 -7.709 7.248 1.00 97.56 80 ALA A C 1
ATOM 561 O O . ALA A 1 80 ? -0.707 -7.904 6.216 1.00 97.56 80 ALA A O 1
ATOM 562 N N . ALA A 1 81 ? -2.660 -7.934 7.314 1.00 98.56 81 ALA A N 1
ATOM 563 C CA . ALA A 1 81 ? -3.420 -8.371 6.146 1.00 98.56 81 ALA A CA 1
ATOM 564 C C . ALA A 1 81 ? -3.503 -7.270 5.080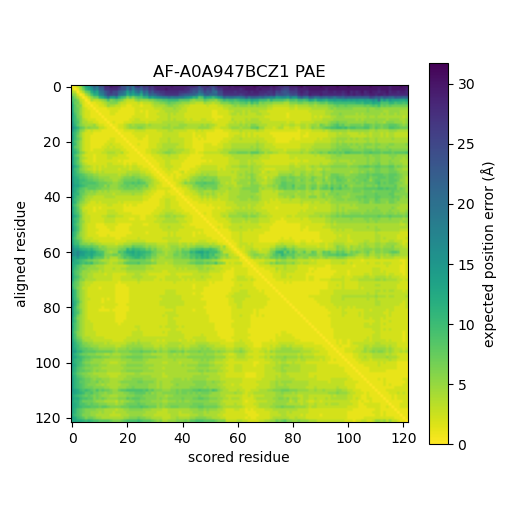 1.00 98.56 81 ALA A C 1
ATOM 566 O O . ALA A 1 81 ? -3.421 -7.576 3.893 1.00 98.56 81 ALA A O 1
ATOM 567 N N . ALA A 1 82 ? -3.659 -6.008 5.495 1.00 98.38 82 ALA A N 1
ATOM 568 C CA . ALA A 1 82 ? -3.686 -4.878 4.575 1.00 98.38 82 ALA A CA 1
ATOM 569 C C . ALA A 1 82 ? -2.349 -4.728 3.835 1.00 9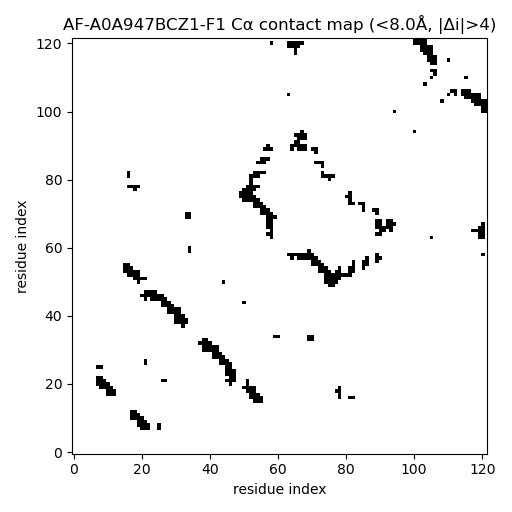8.38 82 ALA A C 1
ATOM 571 O O . ALA A 1 82 ? -2.359 -4.637 2.612 1.00 98.38 82 ALA A O 1
ATOM 572 N N . ASP A 1 83 ? -1.227 -4.763 4.557 1.00 96.81 83 ASP A N 1
ATOM 573 C CA . ASP A 1 83 ? 0.128 -4.644 4.001 1.00 96.81 83 ASP A CA 1
ATOM 574 C C . ASP A 1 83 ? 0.434 -5.769 3.003 1.00 96.81 83 ASP A C 1
ATOM 576 O O . ASP A 1 83 ? 0.699 -5.521 1.820 1.00 96.81 83 ASP A O 1
ATOM 580 N N . ALA A 1 84 ? 0.251 -7.024 3.427 1.00 97.06 84 ALA A N 1
ATOM 581 C CA . ALA A 1 84 ? 0.464 -8.174 2.555 1.00 97.06 84 ALA A CA 1
ATOM 582 C C . ALA A 1 84 ? -0.400 -8.096 1.284 1.00 97.06 84 ALA A C 1
ATOM 584 O O . ALA A 1 84 ? 0.095 -8.313 0.177 1.00 97.06 84 ALA A O 1
ATOM 585 N N . ALA A 1 85 ? -1.684 -7.753 1.418 1.00 98.31 85 ALA A N 1
ATOM 586 C CA . ALA A 1 85 ? -2.584 -7.635 0.277 1.00 98.31 85 ALA A CA 1
ATOM 587 C C . ALA A 1 85 ? -2.206 -6.473 -0.652 1.00 98.31 85 ALA A C 1
ATOM 589 O O . ALA A 1 85 ? -2.203 -6.660 -1.867 1.00 98.31 85 ALA A O 1
ATOM 590 N N . ALA A 1 86 ? -1.857 -5.299 -0.115 1.00 96.56 86 ALA A N 1
ATOM 591 C CA . ALA A 1 86 ? -1.445 -4.150 -0.919 1.00 96.56 86 ALA A CA 1
ATOM 592 C C . ALA A 1 86 ? -0.204 -4.487 -1.753 1.00 96.56 86 ALA A C 1
ATOM 594 O O . ALA A 1 86 ? -0.192 -4.245 -2.960 1.00 96.56 86 ALA A O 1
ATOM 595 N N . THR A 1 87 ? 0.793 -5.125 -1.137 1.00 95.19 87 THR A N 1
ATOM 596 C CA . THR A 1 87 ? 2.020 -5.567 -1.808 1.00 95.19 87 THR A CA 1
ATOM 597 C C . THR A 1 87 ? 1.750 -6.619 -2.884 1.00 95.19 87 THR A C 1
ATOM 599 O O . THR A 1 87 ? 2.267 -6.513 -3.999 1.00 95.19 87 THR A O 1
ATOM 602 N N . LEU A 1 88 ? 0.915 -7.623 -2.598 1.00 97.12 88 LEU A N 1
ATOM 603 C CA . LEU A 1 88 ? 0.570 -8.662 -3.573 1.00 97.12 88 LEU A CA 1
ATOM 604 C C . LEU A 1 88 ? -0.208 -8.097 -4.765 1.00 97.12 88 LEU A C 1
ATOM 606 O O . LEU A 1 88 ? 0.115 -8.414 -5.908 1.00 97.12 88 LEU A O 1
ATOM 610 N N . ILE A 1 89 ? -1.204 -7.245 -4.514 1.00 98.12 89 ILE A N 1
ATOM 611 C CA . ILE A 1 89 ? -2.015 -6.633 -5.571 1.00 98.12 89 ILE A CA 1
ATOM 612 C C . ILE A 1 89 ? -1.152 -5.701 -6.423 1.00 98.12 89 ILE A C 1
ATOM 614 O O . ILE A 1 89 ? -1.185 -5.815 -7.644 1.00 98.12 89 ILE A O 1
ATOM 618 N N . ALA A 1 90 ? -0.343 -4.826 -5.813 1.00 96.19 90 ALA A N 1
ATOM 619 C CA . ALA A 1 90 ? 0.524 -3.905 -6.551 1.00 96.19 90 ALA A CA 1
ATOM 620 C C . ALA A 1 90 ? 1.494 -4.643 -7.484 1.00 96.19 90 ALA A C 1
ATOM 622 O O . ALA A 1 90 ? 1.648 -4.256 -8.641 1.00 96.19 90 ALA A O 1
ATOM 623 N N . ASN A 1 91 ? 2.089 -5.742 -7.011 1.00 96.25 91 ASN A N 1
ATOM 624 C CA . ASN A 1 91 ? 2.984 -6.576 -7.813 1.00 96.25 91 ASN A CA 1
ATOM 625 C C . ASN A 1 91 ? 2.265 -7.388 -8.902 1.00 96.25 91 ASN A C 1
ATOM 627 O O . ASN A 1 91 ? 2.897 -7.756 -9.888 1.00 96.25 91 ASN A O 1
ATOM 631 N N . ALA A 1 92 ? 0.970 -7.675 -8.738 1.00 97.25 92 ALA A N 1
ATOM 632 C CA . ALA A 1 92 ? 0.165 -8.394 -9.725 1.00 97.25 92 ALA A CA 1
ATOM 633 C C . ALA A 1 92 ? -0.376 -7.493 -10.850 1.00 97.25 92 ALA A C 1
ATOM 635 O O . ALA A 1 92 ? -0.788 -8.000 -11.893 1.00 97.25 92 ALA A O 1
ATOM 636 N N . VAL A 1 93 ? -0.387 -6.169 -10.659 1.00 97.62 93 VAL A N 1
ATOM 637 C CA . VAL A 1 93 ? -0.718 -5.215 -11.724 1.00 97.62 93 VAL A CA 1
ATOM 638 C C . VAL A 1 93 ? 0.463 -5.140 -12.686 1.00 97.62 93 VAL A C 1
ATOM 640 O O . VAL A 1 93 ? 1.477 -4.510 -12.388 1.00 97.62 93 VAL A O 1
ATOM 643 N N . ASP A 1 94 ? 0.326 -5.781 -13.842 1.00 96.25 94 ASP A N 1
ATOM 644 C CA . ASP A 1 94 ? 1.381 -5.889 -14.849 1.00 96.25 94 ASP A CA 1
ATOM 645 C C . ASP A 1 94 ? 0.814 -5.905 -16.279 1.00 96.25 94 ASP A C 1
ATOM 647 O O . ASP A 1 94 ? -0.372 -6.159 -16.498 1.00 96.25 94 ASP A O 1
ATOM 651 N N . LEU A 1 95 ? 1.681 -5.649 -17.258 1.00 96.56 95 LEU A N 1
ATOM 652 C CA . LEU A 1 95 ? 1.413 -5.780 -18.685 1.00 96.56 95 LEU A CA 1
ATOM 653 C C . LEU A 1 95 ? 2.593 -6.502 -19.377 1.00 96.56 95 LEU A C 1
ATOM 655 O O . LEU A 1 95 ? 3.504 -5.854 -19.905 1.00 96.56 95 LEU A O 1
ATOM 659 N N . PRO A 1 96 ? 2.602 -7.849 -19.379 1.00 93.38 96 PRO A N 1
ATOM 660 C CA . PRO A 1 96 ? 3.719 -8.638 -19.893 1.00 93.38 96 PRO A CA 1
ATOM 661 C C . PRO A 1 96 ? 4.032 -8.362 -21.369 1.00 93.38 96 PRO A C 1
ATOM 663 O O . PRO A 1 96 ? 3.135 -8.278 -22.205 1.00 93.38 96 PRO A O 1
ATOM 666 N N . GLY A 1 97 ? 5.322 -8.264 -21.700 1.00 92.50 97 GLY A N 1
ATOM 667 C CA . GLY A 1 97 ? 5.800 -8.074 -23.076 1.00 92.50 97 GLY A CA 1
ATOM 668 C C . GLY A 1 97 ? 5.632 -6.657 -23.633 1.00 92.50 97 GLY A C 1
ATOM 669 O O . GLY A 1 97 ? 5.984 -6.419 -24.787 1.00 92.50 97 GLY A O 1
ATOM 670 N N . HIS A 1 98 ? 5.124 -5.708 -22.843 1.00 97.25 98 HIS A N 1
ATOM 671 C CA . HIS A 1 98 ? 5.006 -4.329 -23.294 1.00 97.25 98 HIS A CA 1
ATOM 672 C C . HIS A 1 98 ? 6.391 -3.668 -23.410 1.00 97.25 98 HIS A C 1
ATOM 674 O O . HIS A 1 98 ? 7.117 -3.602 -22.416 1.00 97.25 98 HIS A O 1
ATOM 680 N N . PRO A 1 99 ? 6.757 -3.106 -24.577 1.00 96.44 99 PRO A N 1
ATOM 681 C CA . PRO A 1 99 ? 8.120 -2.634 -24.835 1.00 96.44 99 PRO A CA 1
ATOM 682 C C . PRO A 1 99 ? 8.538 -1.430 -23.981 1.00 96.44 99 PRO A C 1
ATOM 684 O O . PRO A 1 99 ? 9.726 -1.164 -23.848 1.00 96.44 99 PRO A O 1
ATOM 687 N N . ALA A 1 100 ? 7.581 -0.699 -23.400 1.00 96.56 100 ALA A N 1
ATOM 688 C CA . ALA A 1 100 ? 7.872 0.434 -22.518 1.00 96.56 100 ALA A CA 1
ATOM 689 C C . ALA A 1 100 ? 8.100 0.050 -21.043 1.00 96.56 100 ALA A C 1
ATOM 691 O O . ALA A 1 100 ? 8.427 0.926 -20.249 1.00 96.56 100 ALA A O 1
ATOM 692 N N . ILE A 1 101 ? 7.888 -1.213 -20.652 1.00 96.25 101 ILE A N 1
ATOM 693 C CA . ILE A 1 101 ? 8.101 -1.662 -19.269 1.00 96.25 101 ILE A CA 1
ATOM 694 C C . ILE A 1 101 ? 9.469 -2.328 -19.201 1.00 96.25 101 ILE A C 1
ATOM 696 O O . ILE A 1 101 ? 9.643 -3.469 -19.632 1.00 96.25 101 ILE A O 1
ATOM 700 N N . LEU A 1 102 ? 10.443 -1.594 -18.668 1.00 95.88 102 LEU A N 1
ATOM 701 C CA . LEU A 1 102 ? 11.799 -2.088 -18.480 1.00 95.88 102 LEU A CA 1
ATOM 702 C C . LEU A 1 102 ? 11.907 -2.854 -17.169 1.00 95.88 102 LEU A C 1
ATOM 704 O O . LEU A 1 102 ? 11.219 -2.558 -16.189 1.00 95.88 102 LEU A O 1
ATOM 708 N N . ARG A 1 103 ? 12.744 -3.890 -17.186 1.00 96.44 103 ARG A N 1
ATOM 709 C CA . ARG A 1 103 ? 12.919 -4.797 -16.060 1.00 96.44 103 ARG A CA 1
ATOM 710 C C . ARG A 1 103 ? 14.362 -5.242 -15.950 1.00 96.44 103 ARG A C 1
ATOM 712 O O . ARG A 1 103 ? 15.027 -5.455 -16.962 1.00 96.44 103 ARG A O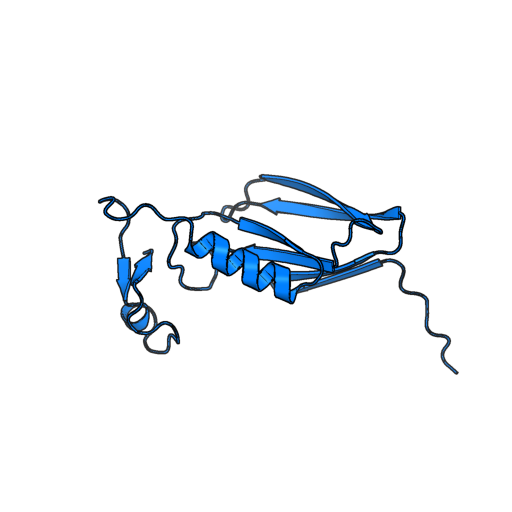 1
ATOM 719 N N . THR A 1 104 ? 14.810 -5.458 -14.724 1.00 96.88 104 THR A N 1
ATOM 720 C CA . THR A 1 104 ? 16.134 -6.010 -14.429 1.00 96.88 104 THR A CA 1
ATOM 721 C C . THR A 1 104 ? 16.054 -6.919 -13.200 1.00 96.88 104 THR A C 1
ATOM 723 O O . THR A 1 104 ? 15.106 -6.780 -12.420 1.00 96.88 104 THR A O 1
ATOM 726 N N . PRO A 1 105 ? 16.978 -7.875 -13.004 1.00 97.62 105 PRO A N 1
ATOM 727 C CA . PRO A 1 105 ? 17.053 -8.626 -11.755 1.00 97.62 105 PRO A CA 1
ATOM 728 C C . PRO A 1 105 ? 17.205 -7.688 -10.552 1.00 97.62 105 PRO A C 1
ATOM 730 O O . PRO A 1 105 ? 18.008 -6.756 -10.595 1.00 97.62 105 PRO A O 1
ATOM 733 N N . ALA A 1 106 ? 16.474 -7.938 -9.466 1.00 97.19 106 ALA A N 1
ATOM 734 C CA . ALA A 1 106 ? 16.553 -7.126 -8.251 1.00 97.19 106 ALA A CA 1
ATOM 735 C C . ALA A 1 106 ? 17.992 -7.021 -7.712 1.00 97.19 106 ALA A C 1
ATOM 737 O O . ALA A 1 106 ? 18.440 -5.926 -7.382 1.00 97.19 106 ALA A O 1
ATOM 738 N N . SER A 1 107 ? 18.743 -8.125 -7.759 1.00 97.19 107 SER A N 1
ATOM 739 C CA . SER A 1 107 ? 20.169 -8.216 -7.402 1.00 97.19 107 SER A CA 1
ATOM 740 C C . SER A 1 107 ? 21.092 -7.294 -8.211 1.00 97.19 107 SER A C 1
ATOM 742 O O . SER A 1 107 ? 22.208 -7.006 -7.786 1.00 97.19 107 SER A O 1
ATOM 744 N N . THR A 1 108 ? 20.649 -6.814 -9.378 1.00 97.25 108 THR A N 1
ATOM 745 C CA . THR A 1 108 ? 21.397 -5.838 -10.188 1.00 97.25 108 THR A CA 1
ATOM 746 C C . THR A 1 108 ? 21.241 -4.410 -9.657 1.00 97.25 108 THR A C 1
ATOM 748 O O . THR A 1 108 ? 22.144 -3.597 -9.836 1.00 97.25 108 THR A O 1
ATOM 751 N N . LEU A 1 109 ? 20.109 -4.092 -9.016 1.00 94.81 109 LEU A N 1
ATOM 752 C CA . LEU A 1 109 ? 19.847 -2.777 -8.416 1.00 94.81 109 LEU A CA 1
ATOM 753 C C . LEU A 1 109 ? 20.308 -2.717 -6.960 1.00 94.81 109 LEU A C 1
ATOM 755 O O . LEU A 1 109 ? 20.887 -1.721 -6.536 1.00 94.81 109 LEU A O 1
ATOM 759 N N . ASP A 1 110 ? 20.044 -3.787 -6.216 1.00 95.25 110 ASP A N 1
ATOM 760 C CA . ASP A 1 110 ? 20.420 -3.961 -4.821 1.00 95.25 110 ASP A CA 1
ATOM 761 C C . ASP A 1 110 ? 21.005 -5.373 -4.642 1.00 95.25 110 ASP A C 1
ATOM 763 O O . ASP A 1 110 ? 20.246 -6.349 -4.610 1.00 95.25 110 ASP A O 1
ATOM 767 N N . PRO A 1 111 ? 22.343 -5.507 -4.550 1.00 95.44 111 PRO A N 1
ATOM 768 C CA . PRO A 1 111 ? 23.018 -6.798 -4.422 1.00 95.44 111 PRO A CA 1
ATOM 769 C C . PRO A 1 111 ? 22.562 -7.641 -3.226 1.00 95.44 111 PRO A C 1
ATOM 771 O O . PRO A 1 111 ? 22.651 -8.868 -3.291 1.00 95.44 111 PRO A O 1
ATOM 774 N N . ASP A 1 112 ? 22.054 -7.002 -2.168 1.00 95.69 112 ASP A N 1
ATOM 775 C CA . ASP A 1 112 ? 21.603 -7.665 -0.942 1.00 95.69 112 ASP A CA 1
ATOM 776 C C . ASP A 1 112 ? 20.088 -7.951 -0.947 1.00 95.69 112 ASP A C 1
ATOM 778 O O . ASP A 1 112 ? 19.539 -8.451 0.040 1.00 95.69 112 ASP A O 1
ATOM 782 N N . SER A 1 113 ? 19.396 -7.678 -2.062 1.00 94.56 113 SER A N 1
ATOM 783 C CA . SER A 1 113 ? 17.954 -7.887 -2.180 1.00 94.56 113 SER A CA 1
ATOM 784 C C . SER A 1 113 ? 17.559 -9.355 -1.982 1.00 94.56 113 SER A C 1
ATOM 786 O O . SER A 1 113 ? 18.029 -10.270 -2.667 1.00 94.56 113 SER A O 1
ATOM 788 N N . ASP A 1 114 ? 16.585 -9.577 -1.102 1.00 95.00 114 ASP A N 1
ATOM 789 C CA . ASP A 1 114 ? 15.956 -10.877 -0.863 1.00 95.00 114 ASP A CA 1
ATOM 790 C C . ASP A 1 114 ? 15.182 -11.413 -2.084 1.00 95.00 114 ASP A C 1
ATOM 792 O O . ASP A 1 114 ? 14.980 -12.625 -2.211 1.00 95.00 114 ASP A O 1
ATOM 796 N N . LEU A 1 115 ? 14.817 -10.534 -3.023 1.00 94.62 115 LEU A N 1
ATOM 797 C CA . LEU A 1 115 ? 14.194 -10.877 -4.300 1.00 94.62 115 LEU A CA 1
ATOM 798 C C . LEU A 1 115 ? 15.174 -11.520 -5.299 1.00 94.62 115 LEU A C 1
ATOM 800 O O . LEU A 1 115 ? 14.726 -12.223 -6.208 1.00 94.62 115 LEU A O 1
ATOM 804 N N . ARG A 1 116 ? 16.492 -11.349 -5.127 1.00 95.00 116 ARG A N 1
ATOM 805 C CA . ARG A 1 116 ? 17.540 -11.975 -5.958 1.00 95.00 116 ARG A CA 1
ATOM 806 C C . ARG A 1 116 ? 17.308 -11.753 -7.463 1.00 95.00 116 ARG A C 1
ATOM 808 O O . ARG A 1 116 ? 17.213 -10.619 -7.915 1.00 95.00 116 ARG A O 1
ATOM 815 N N . ASP A 1 117 ? 17.177 -12.827 -8.242 1.00 96.94 117 ASP A N 1
ATOM 816 C CA . ASP A 1 117 ? 17.061 -12.766 -9.703 1.00 96.94 117 ASP A CA 1
ATOM 817 C C . ASP A 1 117 ? 15.636 -12.468 -10.203 1.00 96.94 117 ASP A C 1
ATOM 819 O O . ASP A 1 117 ? 15.366 -12.508 -11.405 1.00 96.94 117 ASP A O 1
ATOM 823 N N . ARG A 1 118 ? 14.690 -12.178 -9.297 1.00 96.06 118 ARG A N 1
ATOM 824 C CA . ARG A 1 118 ? 13.338 -11.748 -9.680 1.00 96.06 118 ARG A CA 1
ATOM 825 C C . ARG A 1 118 ? 13.428 -10.449 -10.480 1.00 96.06 118 ARG A C 1
ATOM 827 O O . ARG A 1 118 ? 14.094 -9.504 -10.066 1.00 96.06 118 ARG A O 1
ATOM 834 N N . LEU A 1 119 ? 12.710 -10.397 -11.601 1.00 96.38 119 LEU A N 1
ATOM 835 C CA . LEU A 1 119 ? 12.644 -9.208 -12.447 1.00 96.38 119 LEU A CA 1
ATOM 836 C C . LEU A 1 119 ? 11.757 -8.135 -11.814 1.00 96.38 119 LEU A C 1
ATOM 838 O O . LEU A 1 119 ? 10.549 -8.330 -11.673 1.00 96.38 119 LEU A O 1
ATOM 842 N N . VAL A 1 120 ? 12.352 -6.989 -11.504 1.00 96.50 120 VAL A N 1
ATOM 843 C CA . VAL A 1 120 ? 11.675 -5.802 -10.968 1.00 96.50 120 VAL A CA 1
ATOM 844 C C . VAL A 1 120 ? 11.602 -4.713 -12.030 1.00 96.50 120 VAL A C 1
ATOM 846 O O . VAL A 1 120 ? 12.422 -4.690 -12.947 1.00 96.50 120 VAL A O 1
ATOM 849 N N . VAL A 1 121 ? 10.595 -3.848 -11.937 1.00 95.88 121 VAL A N 1
ATOM 850 C CA . VAL A 1 121 ? 10.386 -2.719 -12.854 1.00 95.88 121 VAL A CA 1
ATOM 851 C C . VAL A 1 121 ? 11.390 -1.603 -12.552 1.00 95.88 121 VAL A C 1
ATOM 853 O O . VAL A 1 121 ? 11.649 -1.314 -11.383 1.00 95.88 121 VAL A O 1
ATOM 856 N N . THR A 1 122 ? 11.937 -0.983 -13.602 1.00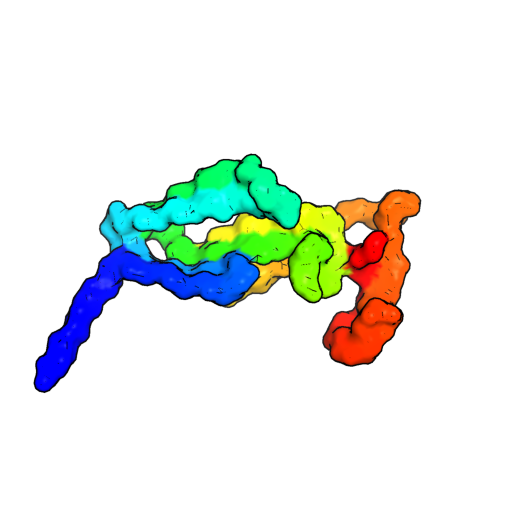 91.88 122 THR A N 1
ATOM 857 C CA . THR A 1 122 ? 12.921 0.120 -13.542 1.00 91.88 122 THR A CA 1
ATOM 858 C C . THR A 1 122 ? 12.510 1.309 -14.383 1.00 91.88 122 THR A C 1
ATOM 860 O O . THR A 1 122 ? 12.044 1.055 -15.519 1.00 91.88 122 THR A O 1
#

Solvent-accessible surface area (backbone atoms only — not comparable to full-atom values): 6912 Å² total; per-residue (Å²): 132,85,78,80,76,84,80,56,63,50,75,47,76,63,95,54,38,24,38,40,47,49,40,72,77,34,76,48,76,47,77,44,59,46,90,86,68,44,85,72,49,72,50,79,48,51,23,79,73,61,60,20,10,30,9,59,24,27,44,80,52,97,55,89,23,62,14,68,28,71,71,28,77,28,77,22,66,34,30,69,57,5,37,54,48,11,48,52,52,18,38,64,37,69,68,89,90,43,89,88,66,47,69,44,38,32,35,79,81,38,75,84,39,91,63,31,79,45,58,20,55,104

Radius of gyration: 17.65 Å; Cα contacts (8 Å, |Δi|>4): 247; chains: 1; bounding box: 43×28×65 Å

Secondary structure (DSSP, 8-state):
--------EEEEEETTEEEEEE-TT-EEEEEEE-TT--EEEEEEEETTS---EEEEE-TTSSS--SS--S-EEEEESSHHHHHHHHHHHHHH---TT-TT--EEEHHHH-TT-TTTT-EEE-

Nearest PDB structures (foldseek):
  3a9h-assembly1_A  TM=3.158E-01  e=6.432E+00  Pyrobaculum aerophilum

Mean predicted aligned error: 4.43 Å

Foldseek 3Di:
DPPPDDPQWDWDDDPFKIFIDHAAQDKDKDFDAFPVRHGPDIDIDGPPPLFGIKGKDACSDPDFALAHGRIDIATHNGSVVRHVVNRVVRNVHHDPPDPPWDWFAPCVVPVPDPSGRRITTD

pLDDT: mean 93.44, std 7.95, range [44.94, 98.56]

Sequence (122 aa):
MTGLTHLSRAAVNNGGDIALHLDPGRRFRLAMASHANSDLGRIEIVGGQGVGGIATSGRHGRSLSLGIADSVTVMAATAAAADAAATLIANAVDLPGHPAILRTPASTLDPDSDLRDRLVVT